Protein AF-A0A7C5P7K7-F1 (afdb_monomer_lite)

Foldseek 3Di:
DLDPVVLVVLLVVCVVPVDPVSLVVNLVSCLVLLVVLCVVVVHDCPVPPLSVVLSVQLSVLLSVLSVPDDCVVVDDSSVSSSVSSVVSSVD

pLDDT: mean 93.34, std 9.82, range [42.75, 98.56]

Radius of gyration: 13.42 Å; chains: 1; bounding box: 34×22×36 Å

Sequence (91 aa):
MVNQSDDLALLQRFLKTRSPQAREDLILRYVPLVYYVLGRMGISREIGEEYSDLVSRGLLGLIDAVDRFDPSFKTKFSTYATLRIRGEILD

Secondary structure (DSSP, 8-state):
---HHHHHHHHHHHHHH--HHHHHHHHHHHHHHHHHHHHHTT--GGGTHHHHHHHHHHHHHHHHHHHH--GGG---HHHHHHHHHHHHHH-

Structure (mmCIF, N/CA/C/O backbone):
data_AF-A0A7C5P7K7-F1
#
_entry.id   AF-A0A7C5P7K7-F1
#
loop_
_atom_site.group_PDB
_atom_site.id
_atom_site.type_symbol
_atom_site.label_atom_id
_atom_site.label_alt_id
_atom_site.label_comp_id
_atom_site.label_asym_id
_atom_site.label_entity_id
_atom_site.label_seq_id
_atom_site.pdbx_PDB_ins_code
_atom_site.Cartn_x
_atom_site.Cartn_y
_atom_site.Cartn_z
_atom_site.occupancy
_atom_site.B_iso_or_equiv
_atom_site.auth_seq_id
_atom_site.auth_comp_id
_atom_site.auth_asym_id
_atom_site.auth_atom_id
_atom_site.pdbx_PDB_model_num
ATOM 1 N N . MET A 1 1 ? -10.962 -12.957 -8.596 1.00 42.75 1 MET A N 1
ATOM 2 C CA . MET A 1 1 ? -11.773 -11.774 -8.230 1.00 42.75 1 MET A CA 1
ATOM 3 C C . MET A 1 1 ? -11.577 -11.520 -6.747 1.00 42.75 1 MET A C 1
ATOM 5 O O . MET A 1 1 ? -11.886 -12.403 -5.961 1.00 42.75 1 MET A O 1
ATOM 9 N N . VAL A 1 2 ? -10.995 -10.381 -6.374 1.00 50.81 2 VAL A N 1
ATOM 10 C CA . VAL A 1 2 ? -10.829 -9.986 -4.967 1.00 50.81 2 VAL A CA 1
ATOM 11 C C . VAL A 1 2 ? -12.199 -9.526 -4.470 1.00 50.81 2 VAL A C 1
ATOM 13 O O . VAL A 1 2 ? -12.784 -8.604 -5.035 1.00 50.81 2 VAL A O 1
ATOM 16 N N . ASN A 1 3 ? -12.769 -10.249 -3.513 1.00 58.94 3 ASN A N 1
ATOM 17 C CA . ASN A 1 3 ? -14.134 -10.028 -3.054 1.00 58.94 3 ASN A CA 1
ATOM 18 C C . ASN A 1 3 ? -14.170 -8.818 -2.106 1.00 58.94 3 ASN A C 1
ATOM 20 O O . ASN A 1 3 ? -13.542 -8.830 -1.049 1.00 58.94 3 ASN A O 1
ATOM 24 N N . GLN A 1 4 ? -14.894 -7.768 -2.497 1.00 61.22 4 GLN A N 1
ATOM 25 C CA . GLN A 1 4 ? -14.891 -6.458 -1.829 1.00 61.22 4 GLN A CA 1
ATOM 26 C C . GLN A 1 4 ? -15.400 -6.523 -0.374 1.00 61.22 4 GLN A C 1
ATOM 28 O O . GLN A 1 4 ? -15.012 -5.707 0.461 1.00 61.22 4 GLN A O 1
ATOM 33 N N . SER A 1 5 ? -16.246 -7.510 -0.068 1.00 66.06 5 SER A N 1
ATOM 34 C CA . SER A 1 5 ? -16.791 -7.751 1.271 1.00 66.06 5 SER A CA 1
ATOM 35 C C . SER A 1 5 ? -15.754 -8.317 2.246 1.00 66.06 5 SER A C 1
ATOM 37 O O . SER A 1 5 ? -15.760 -7.954 3.423 1.00 66.06 5 SER A O 1
ATOM 39 N N . ASP A 1 6 ? -14.830 -9.150 1.760 1.00 76.69 6 ASP A N 1
ATOM 40 C CA . ASP A 1 6 ? -13.819 -9.805 2.600 1.00 76.69 6 ASP A CA 1
ATOM 41 C C . ASP A 1 6 ? -12.746 -8.802 3.047 1.00 76.69 6 ASP A C 1
ATOM 43 O O . ASP A 1 6 ? -12.295 -8.820 4.193 1.00 76.69 6 ASP A O 1
ATOM 47 N N . ASP A 1 7 ? -12.396 -7.863 2.165 1.00 83.69 7 ASP A N 1
ATOM 48 C CA . ASP A 1 7 ? -11.398 -6.827 2.436 1.00 83.69 7 ASP A CA 1
ATOM 49 C C . ASP A 1 7 ? -11.870 -5.864 3.534 1.00 83.69 7 ASP A C 1
ATOM 51 O O . ASP A 1 7 ? -11.089 -5.462 4.397 1.00 83.69 7 ASP A O 1
ATOM 55 N N . LEU A 1 8 ? -13.161 -5.514 3.531 1.00 86.31 8 LEU A N 1
ATOM 56 C CA . LEU A 1 8 ? -13.759 -4.672 4.567 1.00 86.31 8 LEU A CA 1
ATOM 57 C C . LEU A 1 8 ? -13.780 -5.380 5.921 1.00 86.31 8 LEU A C 1
ATOM 59 O O . LEU A 1 8 ? -13.445 -4.763 6.931 1.00 86.31 8 LEU A O 1
ATOM 63 N N . ALA A 1 9 ? -14.145 -6.663 5.955 1.00 91.06 9 ALA A N 1
ATOM 64 C CA . ALA A 1 9 ? -14.159 -7.441 7.190 1.00 91.06 9 ALA A CA 1
ATOM 65 C C . ALA A 1 9 ? -12.751 -7.559 7.795 1.00 91.06 9 ALA A C 1
ATOM 67 O O . ALA A 1 9 ? -12.569 -7.348 8.999 1.00 91.06 9 ALA A O 1
ATOM 68 N N . LEU A 1 10 ? -11.748 -7.827 6.956 1.00 91.31 10 LEU A N 1
ATOM 69 C CA . LEU A 1 10 ? -10.357 -7.917 7.380 1.00 91.31 10 LEU A CA 1
ATOM 70 C C . LEU A 1 10 ? -9.823 -6.568 7.885 1.00 91.31 10 LEU A C 1
ATOM 72 O O . LEU A 1 10 ? -9.216 -6.505 8.955 1.00 91.31 10 LEU A O 1
ATOM 76 N N . LEU A 1 11 ? -10.124 -5.480 7.173 1.00 92.75 11 LEU A N 1
ATOM 77 C CA . LEU A 1 11 ? -9.761 -4.126 7.586 1.00 92.75 11 LEU A CA 1
ATOM 78 C C . LEU A 1 11 ? -10.401 -3.752 8.928 1.00 92.75 11 LEU A C 1
ATOM 80 O O . LEU A 1 11 ? -9.725 -3.239 9.815 1.00 92.75 11 LEU A O 1
ATOM 84 N N . GLN A 1 12 ? -11.682 -4.068 9.124 1.00 92.69 12 GLN A N 1
ATOM 85 C CA . GLN A 1 12 ? -12.375 -3.850 10.396 1.00 92.69 12 GLN A CA 1
ATOM 86 C C . GLN A 1 12 ? -11.755 -4.664 11.536 1.00 92.69 12 GLN A C 1
ATOM 88 O O . GLN A 1 12 ? -11.570 -4.144 12.638 1.00 92.69 12 GLN A O 1
ATOM 93 N N . ARG A 1 13 ? -11.393 -5.928 11.285 1.00 93.88 13 ARG A N 1
ATOM 94 C CA . ARG A 1 13 ? -10.684 -6.768 12.262 1.00 93.88 13 ARG A CA 1
ATOM 95 C C . ARG A 1 13 ? -9.344 -6.146 12.648 1.00 93.88 13 ARG A C 1
ATOM 97 O O . ARG A 1 13 ? -9.046 -6.062 13.841 1.00 93.88 13 ARG A O 1
ATOM 104 N N . PHE A 1 14 ? -8.556 -5.688 11.678 1.00 95.50 14 PHE A N 1
ATOM 105 C CA . PHE A 1 14 ? -7.286 -5.021 11.954 1.00 95.50 14 PHE A CA 1
ATOM 106 C C . PHE A 1 14 ? -7.483 -3.726 12.745 1.00 95.50 14 PHE A C 1
ATOM 108 O O . PHE A 1 14 ? -6.839 -3.544 13.771 1.00 95.50 14 PHE A O 1
ATOM 115 N N . LEU A 1 15 ? -8.416 -2.861 12.348 1.00 92.81 15 LEU A N 1
ATOM 116 C CA . LEU A 1 15 ? -8.650 -1.587 13.032 1.00 92.81 15 LEU A CA 1
ATOM 117 C C . LEU A 1 15 ? -9.122 -1.766 14.483 1.00 92.81 15 LEU A C 1
ATOM 119 O O . LEU A 1 15 ? -8.751 -0.966 15.339 1.00 92.81 15 LEU A O 1
ATOM 123 N N . LYS A 1 16 ? -9.891 -2.824 14.773 1.00 94.50 16 LYS A N 1
ATOM 124 C CA . LYS A 1 16 ? -10.352 -3.152 16.133 1.00 94.50 16 LYS A CA 1
ATOM 125 C C . LYS A 1 16 ? -9.278 -3.793 17.007 1.00 94.50 16 LYS A C 1
ATOM 127 O O . LYS A 1 16 ? -9.236 -3.528 18.200 1.00 94.50 16 LYS A O 1
ATOM 132 N N . THR A 1 17 ? -8.465 -4.685 16.439 1.00 94.62 17 THR A N 1
ATOM 133 C CA . THR A 1 17 ? -7.533 -5.520 17.222 1.00 94.62 17 THR A CA 1
ATOM 134 C C . THR A 1 17 ? -6.101 -5.013 17.205 1.00 94.62 17 THR A C 1
ATOM 136 O O . THR A 1 17 ? -5.334 -5.348 18.101 1.00 94.62 17 THR A O 1
ATOM 139 N N . ARG A 1 18 ? -5.720 -4.280 16.152 1.00 92.81 18 ARG A N 1
ATOM 140 C CA . ARG A 1 18 ? -4.334 -3.963 15.780 1.00 92.81 18 ARG A CA 1
ATOM 141 C C . ARG A 1 18 ? -3.406 -5.186 15.859 1.00 92.81 18 ARG A C 1
ATOM 143 O O . ARG A 1 18 ? -2.221 -5.055 16.144 1.00 92.81 18 ARG A O 1
ATOM 150 N N . SER A 1 19 ? -3.949 -6.384 15.612 1.00 96.06 19 SER A N 1
ATOM 151 C CA . SER A 1 19 ? -3.194 -7.631 15.746 1.00 96.06 19 SER A CA 1
ATOM 152 C C . SER A 1 19 ? 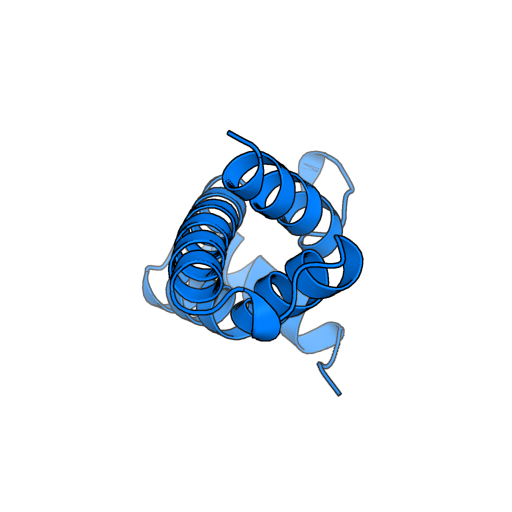-2.141 -7.768 14.639 1.00 96.06 19 SER A C 1
ATOM 154 O O . SER A 1 19 ? -2.441 -7.455 13.480 1.00 96.06 19 SER A O 1
ATOM 156 N N . PRO A 1 20 ? -0.937 -8.283 14.956 1.00 96.12 20 PRO A N 1
ATOM 157 C CA . PRO A 1 20 ? 0.102 -8.538 13.960 1.00 96.12 20 PRO A CA 1
ATOM 158 C C . PRO A 1 20 ? -0.370 -9.446 12.820 1.00 96.12 20 PRO A C 1
ATOM 160 O O . PRO A 1 20 ? -0.056 -9.190 11.665 1.00 96.12 20 PRO A O 1
ATOM 163 N N . GLN A 1 21 ? -1.193 -10.451 13.126 1.00 96.31 21 GLN A N 1
ATOM 164 C CA . GLN A 1 21 ? -1.723 -11.378 12.126 1.00 96.31 21 GLN A CA 1
ATOM 165 C C . GLN A 1 21 ? -2.692 -10.678 11.167 1.00 96.31 21 GLN A C 1
ATOM 167 O O . GLN A 1 21 ? -2.559 -10.814 9.960 1.00 96.31 21 GLN A O 1
ATOM 172 N N . ALA A 1 22 ? -3.634 -9.866 11.670 1.00 95.06 22 ALA A N 1
ATOM 173 C CA . ALA A 1 22 ? -4.548 -9.131 10.789 1.00 95.06 22 ALA A CA 1
ATOM 174 C C . ALA A 1 22 ? -3.817 -8.072 9.945 1.00 95.06 22 ALA A C 1
ATOM 176 O O . ALA A 1 22 ? -4.246 -7.768 8.832 1.00 95.06 22 ALA A O 1
ATOM 177 N N . ARG A 1 23 ? -2.717 -7.515 10.468 1.00 96.62 23 ARG A N 1
ATOM 178 C CA . ARG A 1 23 ? -1.823 -6.624 9.723 1.00 96.62 23 ARG A CA 1
ATOM 179 C C . ARG A 1 23 ? -1.150 -7.360 8.566 1.00 96.62 23 ARG A C 1
ATOM 181 O O . ARG A 1 23 ? -1.184 -6.877 7.440 1.00 96.62 23 ARG A O 1
ATOM 188 N N . GLU A 1 24 ? -0.554 -8.515 8.842 1.00 97.31 24 GLU A N 1
ATOM 189 C CA . GLU A 1 24 ? 0.096 -9.360 7.838 1.00 97.31 24 GLU 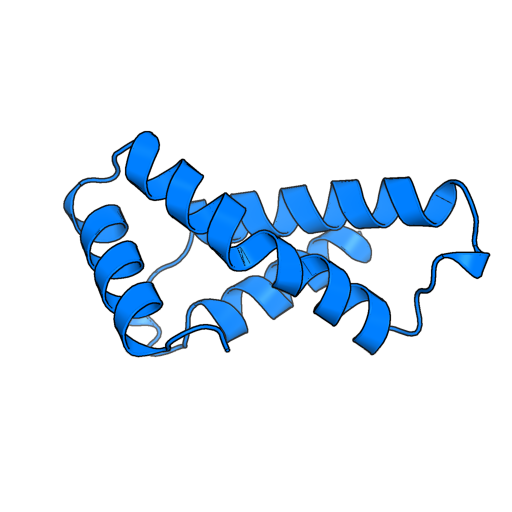A CA 1
ATOM 190 C C . GLU A 1 24 ? -0.899 -9.825 6.766 1.00 97.31 24 GLU A C 1
ATOM 192 O O . GLU A 1 24 ? -0.642 -9.640 5.576 1.00 97.31 24 GLU A O 1
ATOM 197 N N . ASP A 1 25 ? -2.076 -10.303 7.183 1.00 95.81 25 ASP A N 1
ATOM 198 C CA . ASP A 1 25 ? -3.174 -10.689 6.293 1.00 95.81 25 ASP A CA 1
ATOM 199 C C . ASP A 1 25 ? -3.541 -9.540 5.331 1.00 95.81 25 ASP A C 1
ATOM 201 O O . ASP A 1 25 ? -3.713 -9.758 4.128 1.00 95.81 25 ASP A O 1
ATOM 205 N N . LEU A 1 26 ? -3.645 -8.300 5.837 1.00 95.62 26 LEU A N 1
ATOM 206 C CA . LEU A 1 26 ? -3.930 -7.118 5.014 1.00 95.62 26 LEU A CA 1
ATOM 207 C C . LEU A 1 26 ? -2.808 -6.825 4.024 1.00 95.62 26 LEU A C 1
ATOM 209 O O . LEU A 1 26 ? -3.087 -6.588 2.850 1.00 95.62 26 LEU A O 1
ATOM 213 N N . ILE A 1 27 ? -1.554 -6.835 4.477 1.00 97.00 27 ILE A N 1
ATOM 214 C CA . ILE A 1 27 ? -0.407 -6.571 3.605 1.00 97.00 27 ILE A CA 1
ATOM 215 C C . ILE A 1 27 ? -0.415 -7.576 2.451 1.00 97.00 27 ILE A C 1
ATOM 217 O O . ILE A 1 27 ? -0.468 -7.166 1.292 1.00 97.00 27 ILE A O 1
ATOM 221 N N . LEU A 1 28 ? -0.468 -8.877 2.754 1.00 96.56 28 LEU A N 1
ATOM 222 C CA . LEU A 1 28 ? -0.467 -9.947 1.753 1.00 96.56 28 LEU A CA 1
ATOM 223 C C . LEU A 1 28 ? -1.646 -9.834 0.782 1.00 96.56 28 LEU A C 1
ATOM 225 O O . LEU A 1 28 ? -1.470 -9.985 -0.429 1.00 96.56 28 LEU A O 1
ATOM 229 N N . ARG A 1 29 ? -2.840 -9.507 1.289 1.00 95.25 29 ARG A N 1
ATOM 230 C CA . ARG A 1 29 ? -4.041 -9.308 0.468 1.00 95.25 29 ARG A CA 1
ATOM 231 C C . ARG A 1 29 ? -3.873 -8.188 -0.559 1.00 95.25 29 ARG A C 1
ATOM 233 O O . ARG A 1 29 ? -4.400 -8.305 -1.666 1.00 95.25 29 ARG A O 1
ATOM 240 N N . TYR A 1 30 ? -3.151 -7.126 -0.206 1.00 96.81 30 TYR A N 1
ATOM 241 C CA . TYR A 1 30 ? -2.982 -5.938 -1.040 1.00 96.81 30 TYR A CA 1
ATOM 242 C C . TYR A 1 30 ? -1.657 -5.882 -1.813 1.00 96.81 30 TYR A C 1
ATOM 244 O O . TYR A 1 30 ? -1.493 -4.973 -2.622 1.00 96.81 30 TYR A O 1
ATOM 252 N N . VAL A 1 31 ? -0.759 -6.868 -1.685 1.00 97.75 31 VAL A N 1
ATOM 253 C CA . VAL A 1 31 ? 0.452 -6.987 -2.529 1.00 97.75 31 VAL A CA 1
ATOM 254 C C . VAL A 1 31 ? 0.161 -6.815 -4.036 1.00 97.75 31 VAL A C 1
ATOM 256 O O . VAL A 1 31 ? 0.890 -6.065 -4.688 1.00 97.75 31 VAL A O 1
ATOM 259 N N . PRO A 1 32 ? -0.910 -7.400 -4.624 1.00 97.62 32 PRO A N 1
ATOM 260 C CA . PRO A 1 32 ? -1.247 -7.181 -6.035 1.00 97.62 32 PRO A CA 1
ATOM 261 C C . PRO A 1 32 ? -1.441 -5.707 -6.428 1.00 97.62 32 PRO A C 1
ATOM 263 O O . PRO A 1 32 ? -1.232 -5.350 -7.589 1.00 97.62 32 PRO A O 1
ATOM 266 N N . LEU A 1 33 ? -1.812 -4.842 -5.477 1.00 97.62 33 LEU A N 1
ATOM 267 C CA . LEU A 1 33 ? -1.976 -3.409 -5.714 1.00 97.62 33 LEU A CA 1
ATOM 268 C C . LEU A 1 33 ? -0.646 -2.736 -6.067 1.00 97.62 33 LEU A C 1
ATOM 270 O O . LEU A 1 33 ? -0.645 -1.840 -6.903 1.00 97.62 33 LEU A O 1
ATOM 274 N N . VAL A 1 34 ? 0.479 -3.183 -5.500 1.00 98.50 34 VAL A N 1
ATOM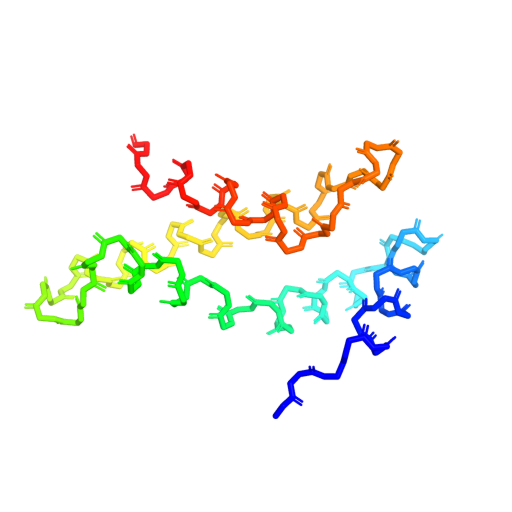 275 C CA . VAL A 1 34 ? 1.810 -2.631 -5.815 1.00 98.50 34 VAL A CA 1
ATOM 276 C C . VAL A 1 34 ? 2.134 -2.832 -7.293 1.00 98.50 34 VAL A C 1
ATOM 278 O O . VAL A 1 34 ? 2.456 -1.878 -8.000 1.00 98.50 34 VAL A O 1
ATOM 281 N N . TYR A 1 35 ? 1.948 -4.054 -7.793 1.00 98.06 35 TYR A N 1
ATOM 282 C CA . TYR A 1 35 ? 2.159 -4.376 -9.205 1.00 98.06 35 TYR A CA 1
ATOM 283 C C . TYR A 1 35 ? 1.191 -3.628 -10.124 1.00 98.06 35 TYR A C 1
ATOM 285 O O . TYR A 1 35 ? 1.582 -3.170 -11.197 1.00 98.06 35 TYR A O 1
ATOM 293 N N . TYR A 1 36 ? -0.063 -3.463 -9.694 1.00 97.81 36 TYR A N 1
ATOM 294 C CA . TYR A 1 36 ? -1.027 -2.639 -10.416 1.00 97.81 36 TYR A CA 1
ATOM 295 C C . TYR A 1 36 ? -0.557 -1.181 -10.520 1.00 97.81 36 TYR A C 1
ATOM 297 O O . TYR A 1 36 ? -0.615 -0.605 -11.603 1.00 97.81 36 TYR A O 1
ATOM 305 N N . VAL A 1 37 ? -0.064 -0.585 -9.429 1.00 98.25 37 VAL A N 1
ATOM 306 C CA . VAL A 1 37 ? 0.429 0.801 -9.423 1.00 98.25 37 VAL A CA 1
ATOM 307 C C . VAL A 1 37 ? 1.637 0.968 -10.345 1.00 98.25 37 VAL A C 1
ATOM 309 O O . VAL A 1 37 ? 1.615 1.875 -11.173 1.00 98.25 37 VAL A O 1
ATOM 312 N N . LEU A 1 38 ? 2.624 0.069 -10.285 1.00 98.12 38 LEU A N 1
ATOM 313 C CA . LEU A 1 38 ? 3.779 0.081 -11.195 1.00 98.12 38 LEU A CA 1
ATOM 314 C C . LEU A 1 38 ? 3.343 0.024 -12.665 1.00 98.12 38 LEU A C 1
ATOM 316 O O . LEU A 1 38 ? 3.730 0.878 -13.462 1.00 98.12 38 LEU A O 1
ATOM 320 N N . GLY A 1 39 ? 2.444 -0.904 -13.010 1.00 97.81 39 GLY A N 1
ATOM 321 C CA . GLY A 1 39 ? 1.909 -1.004 -14.369 1.00 97.81 39 GLY A CA 1
ATOM 322 C C . GLY A 1 39 ? 1.164 0.262 -14.810 1.00 97.81 39 GLY A C 1
ATOM 323 O O . GLY A 1 39 ? 1.294 0.699 -15.951 1.00 97.81 39 GLY A O 1
ATOM 324 N N . ARG A 1 40 ? 0.431 0.918 -13.899 1.00 97.62 40 ARG A N 1
ATOM 325 C CA . ARG A 1 40 ? -0.231 2.210 -14.166 1.00 97.62 40 ARG A CA 1
ATOM 326 C C . ARG A 1 40 ? 0.744 3.372 -14.343 1.00 97.62 40 ARG A C 1
ATOM 328 O O . ARG A 1 40 ? 0.352 4.371 -14.942 1.00 97.62 40 ARG A O 1
ATOM 335 N N . MET A 1 41 ? 1.965 3.248 -13.835 1.00 96.88 41 MET A N 1
ATOM 336 C CA . MET A 1 41 ? 3.059 4.202 -14.027 1.00 96.88 41 MET A CA 1
ATOM 337 C C . MET A 1 41 ? 3.878 3.912 -15.294 1.00 96.88 41 MET A C 1
ATOM 339 O O . MET A 1 41 ? 4.811 4.650 -15.584 1.00 96.88 41 MET A O 1
ATOM 343 N N . GLY A 1 42 ? 3.537 2.866 -16.057 1.00 97.19 42 GLY A N 1
ATOM 344 C CA . GLY A 1 42 ? 4.307 2.444 -17.231 1.00 97.19 42 GLY A CA 1
ATOM 345 C C . GLY A 1 42 ? 5.587 1.681 -16.885 1.00 97.19 42 GLY A C 1
ATOM 346 O O . GLY A 1 42 ? 6.411 1.451 -17.763 1.00 97.19 42 GLY A O 1
ATOM 347 N N . ILE A 1 43 ? 5.755 1.272 -15.624 1.00 96.88 43 ILE A N 1
ATOM 348 C CA . ILE A 1 43 ? 6.907 0.501 -15.163 1.00 96.88 43 ILE A CA 1
ATOM 349 C C . ILE A 1 43 ? 6.620 -0.983 -15.391 1.00 96.88 43 ILE A C 1
ATOM 351 O O . ILE A 1 43 ? 5.641 -1.534 -14.879 1.00 96.88 43 ILE A O 1
ATOM 355 N N . SER A 1 44 ? 7.481 -1.634 -16.166 1.00 95.00 44 SER A N 1
ATOM 356 C CA . SER A 1 44 ? 7.378 -3.050 -16.517 1.00 95.00 44 SER A CA 1
ATOM 357 C C . SER A 1 44 ? 8.654 -3.794 -16.123 1.00 95.00 44 SER A C 1
ATOM 359 O O . SER A 1 44 ? 9.654 -3.190 -15.751 1.00 95.00 44 SER A O 1
ATOM 361 N N . ARG A 1 45 ? 8.646 -5.125 -16.237 1.00 95.00 45 A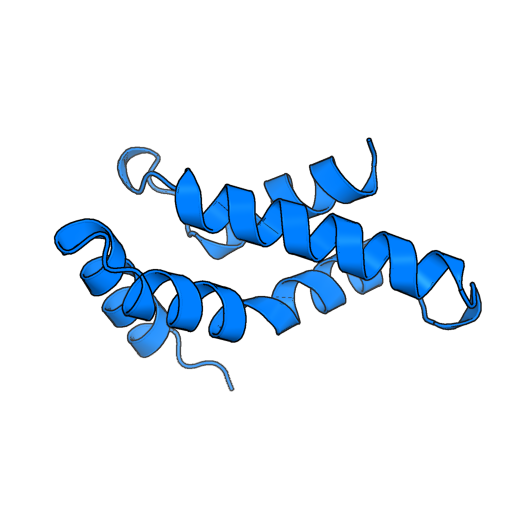RG A N 1
ATOM 362 C CA . ARG A 1 45 ? 9.829 -5.958 -15.955 1.00 95.00 45 ARG A CA 1
ATOM 363 C C . ARG A 1 45 ? 10.985 -5.747 -16.943 1.00 95.00 45 ARG A C 1
ATOM 365 O O . ARG A 1 45 ? 12.061 -6.291 -16.726 1.00 95.00 45 ARG A O 1
ATOM 372 N N . GLU A 1 46 ? 10.772 -4.989 -18.017 1.00 96.06 46 GLU A N 1
ATOM 373 C CA . GLU A 1 46 ? 11.770 -4.736 -19.064 1.00 96.06 46 GLU A CA 1
ATOM 374 C C . GLU A 1 46 ? 12.956 -3.901 -18.560 1.00 96.06 46 GLU A C 1
ATOM 376 O O . GLU A 1 46 ? 14.041 -4.000 -19.124 1.00 96.06 46 GLU A O 1
ATOM 381 N N . ILE A 1 47 ? 12.786 -3.152 -17.462 1.00 94.88 47 ILE A N 1
ATOM 382 C CA . ILE A 1 47 ? 13.864 -2.372 -16.827 1.00 94.88 47 ILE A CA 1
ATOM 383 C C . ILE A 1 47 ? 14.787 -3.223 -15.926 1.00 94.88 47 ILE A C 1
ATOM 385 O O . ILE A 1 47 ? 15.678 -2.697 -15.266 1.00 94.88 47 ILE A O 1
ATOM 389 N N . GLY A 1 48 ? 14.593 -4.546 -15.880 1.00 95.94 48 GLY A N 1
ATOM 390 C CA . GLY A 1 48 ? 15.516 -5.471 -15.217 1.00 95.94 48 GLY A CA 1
ATOM 391 C C . GLY A 1 48 ? 15.547 -5.333 -13.691 1.00 95.94 48 GLY A C 1
ATOM 392 O O . GLY A 1 48 ? 14.502 -5.360 -13.043 1.00 95.94 48 GLY A O 1
ATOM 393 N N . GLU A 1 49 ? 16.744 -5.235 -13.104 1.00 95.50 49 GLU A N 1
ATOM 394 C CA . GLU A 1 49 ? 16.941 -5.194 -11.643 1.00 95.50 49 GLU A CA 1
ATOM 395 C C . GLU A 1 49 ? 16.243 -3.999 -10.982 1.00 95.50 49 GLU A C 1
ATOM 397 O O . GLU A 1 49 ? 15.682 -4.143 -9.894 1.00 95.50 49 GLU A O 1
ATOM 402 N N . GLU A 1 50 ? 16.169 -2.860 -11.673 1.00 95.88 50 GLU A N 1
ATOM 403 C CA . GLU A 1 50 ? 15.476 -1.660 -11.195 1.00 95.88 50 GLU A CA 1
ATOM 404 C C . GLU A 1 50 ? 13.993 -1.937 -10.902 1.00 95.88 50 GLU A C 1
ATOM 406 O O . GLU A 1 50 ? 13.438 -1.441 -9.926 1.00 95.88 50 GLU A O 1
ATOM 411 N N . TYR A 1 51 ? 13.353 -2.832 -11.663 1.00 97.81 51 TYR A N 1
ATOM 412 C CA . TYR A 1 51 ? 11.971 -3.230 -11.397 1.00 97.81 51 TYR A CA 1
ATOM 413 C C . TYR A 1 51 ? 11.821 -3.855 -10.005 1.00 97.81 51 TYR A C 1
ATOM 415 O O . TYR A 1 51 ? 10.838 -3.601 -9.310 1.00 97.81 51 TYR A O 1
ATOM 423 N N . SER A 1 52 ? 12.781 -4.685 -9.593 1.00 97.38 52 SER A N 1
ATOM 424 C CA . SER A 1 52 ? 12.734 -5.365 -8.296 1.00 97.38 52 SER A CA 1
ATOM 425 C C . SER A 1 52 ? 12.931 -4.401 -7.122 1.00 97.38 52 SER A C 1
ATOM 427 O O . SER A 1 52 ? 12.285 -4.564 -6.081 1.00 97.38 52 SER A O 1
ATOM 429 N N . ASP A 1 53 ? 13.736 -3.356 -7.318 1.00 97.56 53 ASP A N 1
ATOM 430 C CA . ASP A 1 53 ? 13.905 -2.280 -6.344 1.00 97.56 53 ASP A CA 1
ATOM 431 C C . ASP A 1 53 ? 12.611 -1.467 -6.200 1.00 97.56 53 ASP A C 1
ATOM 433 O O . ASP A 1 53 ? 12.068 -1.342 -5.102 1.00 97.56 53 ASP A O 1
ATOM 437 N N . LEU A 1 54 ? 12.011 -1.042 -7.317 1.00 98.12 54 LEU A N 1
ATOM 438 C CA . LEU A 1 54 ? 10.751 -0.289 -7.308 1.00 98.12 54 LEU A CA 1
ATOM 439 C C . LEU A 1 54 ? 9.583 -1.099 -6.721 1.00 98.12 54 LEU A C 1
ATOM 441 O O . LEU A 1 54 ? 8.730 -0.542 -6.026 1.00 98.12 54 LEU A O 1
ATOM 445 N N . VAL A 1 55 ? 9.544 -2.419 -6.938 1.00 98.19 55 VAL A N 1
ATOM 446 C CA . VAL A 1 55 ? 8.598 -3.312 -6.244 1.00 98.19 55 VAL A CA 1
ATOM 447 C C . VAL A 1 55 ? 8.835 -3.287 -4.736 1.00 98.19 55 VAL A C 1
ATOM 449 O O . VAL A 1 55 ? 7.872 -3.144 -3.983 1.00 98.19 55 VAL A O 1
ATOM 452 N N . SER A 1 56 ? 10.086 -3.402 -4.289 1.00 98.06 56 SER A N 1
ATOM 453 C CA . SER A 1 56 ? 10.437 -3.395 -2.863 1.00 98.06 56 SER A CA 1
ATOM 454 C C . SER A 1 56 ? 10.042 -2.076 -2.198 1.00 98.06 56 SER A C 1
ATOM 456 O O . SER A 1 56 ? 9.383 -2.080 -1.158 1.00 98.06 56 SER A O 1
ATOM 458 N N . ARG A 1 57 ? 10.326 -0.947 -2.852 1.00 98.19 57 ARG A N 1
ATOM 459 C CA . ARG A 1 57 ? 9.887 0.387 -2.425 1.00 98.19 57 ARG A CA 1
ATOM 460 C C . ARG A 1 57 ? 8.363 0.498 -2.369 1.00 98.19 57 ARG A C 1
ATOM 462 O O . ARG A 1 57 ? 7.796 0.913 -1.362 1.00 98.19 57 ARG A O 1
ATOM 469 N N . GLY A 1 58 ? 7.667 0.032 -3.403 1.00 98.44 58 GLY A N 1
ATOM 470 C CA . GLY A 1 58 ? 6.206 0.002 -3.413 1.00 98.44 58 GLY A CA 1
ATOM 471 C C . GLY A 1 58 ? 5.607 -0.849 -2.283 1.00 98.44 58 GLY A C 1
ATOM 472 O O . GLY A 1 58 ? 4.582 -0.474 -1.709 1.00 98.44 58 GLY A O 1
ATOM 473 N N . LEU A 1 59 ? 6.249 -1.962 -1.913 1.00 98.50 59 LEU A N 1
ATOM 474 C CA . LEU A 1 59 ? 5.852 -2.783 -0.765 1.00 98.50 59 LEU A CA 1
ATOM 475 C C . LEU A 1 59 ? 6.035 -2.041 0.565 1.00 98.50 59 LEU A C 1
ATOM 477 O O . LEU A 1 59 ? 5.151 -2.135 1.418 1.00 98.50 59 LEU A O 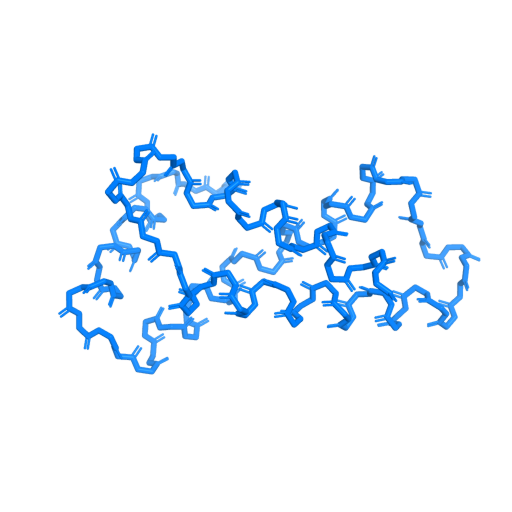1
ATOM 481 N N . LEU A 1 60 ? 7.110 -1.265 0.735 1.00 98.44 60 LEU A N 1
ATOM 482 C CA . LEU A 1 60 ? 7.287 -0.397 1.907 1.00 98.44 60 LEU A CA 1
ATOM 483 C C . LEU A 1 60 ? 6.162 0.644 2.002 1.00 98.44 60 LEU A C 1
ATOM 485 O O . LEU A 1 60 ? 5.560 0.806 3.064 1.00 98.44 60 LEU A O 1
ATOM 489 N N . GLY A 1 61 ? 5.789 1.261 0.878 1.00 98.31 61 GLY A N 1
ATOM 490 C CA . GLY A 1 61 ? 4.670 2.205 0.822 1.00 98.31 61 GLY A CA 1
ATOM 491 C C . GLY A 1 61 ? 3.318 1.560 1.154 1.00 98.31 61 GLY A C 1
ATOM 492 O O . GLY A 1 61 ? 2.471 2.181 1.798 1.00 98.31 61 GLY A O 1
ATOM 493 N N . LEU A 1 62 ? 3.106 0.298 0.762 1.00 98.56 62 LEU A N 1
ATOM 494 C CA . LEU A 1 62 ? 1.923 -0.473 1.155 1.00 98.56 62 LEU A CA 1
ATOM 495 C C . LEU A 1 62 ? 1.916 -0.773 2.659 1.00 98.56 62 LEU A C 1
ATOM 497 O O . LEU A 1 62 ? 0.874 -0.640 3.300 1.00 98.56 62 LEU A O 1
ATOM 501 N N . ILE A 1 63 ? 3.057 -1.177 3.216 1.00 98.31 63 ILE A N 1
ATOM 502 C CA . ILE A 1 63 ? 3.205 -1.447 4.649 1.00 98.31 63 ILE A CA 1
ATOM 503 C C . ILE A 1 63 ? 2.857 -0.194 5.458 1.00 98.31 63 ILE A C 1
ATOM 505 O O . ILE A 1 63 ? 2.004 -0.254 6.345 1.00 98.31 63 ILE A O 1
ATOM 509 N N . ASP A 1 64 ? 3.438 0.951 5.095 1.00 97.94 64 ASP A N 1
ATOM 510 C CA . ASP A 1 64 ? 3.147 2.229 5.745 1.00 97.94 64 ASP A CA 1
ATOM 511 C C . ASP A 1 64 ? 1.668 2.617 5.597 1.00 97.94 64 ASP A C 1
ATOM 513 O O . ASP A 1 64 ? 1.038 3.092 6.545 1.00 97.94 64 ASP A O 1
ATOM 517 N N . ALA A 1 65 ? 1.069 2.342 4.433 1.00 97.75 65 ALA A N 1
ATOM 518 C CA . ALA A 1 65 ? -0.353 2.573 4.223 1.00 97.75 65 ALA A CA 1
ATOM 519 C C . ALA A 1 65 ? -1.230 1.740 5.168 1.00 97.75 65 ALA A C 1
ATOM 521 O O . ALA A 1 65 ? -2.194 2.273 5.715 1.00 97.75 65 ALA A O 1
ATOM 522 N N . VAL A 1 66 ? -0.922 0.454 5.373 1.00 97.31 66 VAL A N 1
ATOM 523 C CA . VAL A 1 66 ? -1.657 -0.403 6.321 1.00 97.31 66 VAL A CA 1
ATOM 524 C C . VAL A 1 66 ? -1.548 0.156 7.737 1.00 97.31 66 VAL A C 1
ATOM 526 O O . VAL A 1 66 ? -2.560 0.272 8.428 1.00 97.31 66 VAL A O 1
ATOM 529 N N . ASP A 1 67 ? -0.349 0.556 8.152 1.00 95.94 67 ASP A N 1
ATOM 530 C CA . ASP A 1 67 ? -0.098 1.021 9.516 1.00 95.94 67 ASP A CA 1
ATOM 531 C C . ASP A 1 67 ? -0.807 2.340 9.835 1.00 95.94 67 ASP A C 1
ATOM 533 O O . ASP A 1 67 ? -1.356 2.511 10.932 1.00 95.94 67 ASP A O 1
ATOM 537 N N . ARG A 1 68 ? -0.845 3.254 8.860 1.00 96.12 68 ARG A N 1
ATOM 538 C CA . ARG A 1 68 ? -1.326 4.630 9.040 1.00 96.12 68 ARG A CA 1
ATOM 539 C C . ARG A 1 68 ? -2.740 4.888 8.537 1.00 96.12 68 ARG A C 1
ATOM 541 O O . ARG A 1 68 ? -3.224 6.010 8.676 1.00 96.12 68 ARG A O 1
ATOM 548 N N . PHE A 1 69 ? -3.410 3.898 7.951 1.00 96.50 69 PHE A N 1
ATOM 549 C CA . PHE A 1 69 ? -4.755 4.108 7.429 1.00 96.50 69 PHE A CA 1
ATOM 550 C C . PHE A 1 69 ? -5.742 4.518 8.527 1.00 96.50 69 PHE A C 1
ATOM 552 O O . PHE A 1 69 ? -5.875 3.850 9.557 1.00 96.50 69 PHE A O 1
ATOM 559 N N . ASP A 1 70 ? -6.493 5.582 8.246 1.00 93.12 70 ASP A N 1
ATOM 560 C CA . ASP A 1 70 ? -7.587 6.057 9.080 1.00 93.12 70 ASP A CA 1
ATOM 561 C C . ASP A 1 70 ? -8.893 6.126 8.256 1.00 93.12 70 ASP A C 1
ATOM 563 O O . ASP A 1 70 ? -8.996 6.920 7.311 1.00 93.12 70 ASP A O 1
ATOM 567 N N . PRO A 1 71 ? -9.915 5.313 8.593 1.00 90.94 71 PRO A N 1
ATOM 568 C CA . PRO A 1 71 ? -11.206 5.339 7.908 1.00 90.94 71 PRO A CA 1
ATOM 569 C C . PRO A 1 71 ? -12.011 6.630 8.148 1.00 90.94 71 PRO A C 1
ATOM 571 O O . PRO A 1 71 ? -12.981 6.867 7.422 1.00 90.94 71 PRO A O 1
ATOM 574 N N . SER A 1 72 ? -11.644 7.470 9.126 1.00 92.62 72 SER A N 1
ATOM 575 C CA . SER A 1 72 ? -12.338 8.731 9.435 1.00 92.62 72 SER A CA 1
ATOM 576 C C . SER A 1 72 ? -12.349 9.705 8.248 1.00 92.62 72 SER A C 1
ATOM 578 O O . SER A 1 72 ? -13.313 10.450 8.061 1.00 92.62 72 SER A O 1
ATOM 580 N N . PHE A 1 73 ? -11.349 9.608 7.365 1.00 90.44 73 PHE A N 1
ATOM 581 C CA . PHE A 1 73 ? -11.238 10.389 6.131 1.00 90.44 73 PHE A CA 1
ATOM 582 C C . PHE A 1 73 ? -12.208 9.958 5.016 1.00 90.44 73 PHE A C 1
ATOM 584 O O . PHE A 1 73 ? -12.156 10.507 3.917 1.00 90.44 73 PHE A O 1
ATOM 591 N N . LYS A 1 74 ? -13.097 8.981 5.262 1.00 90.69 74 LYS A N 1
ATOM 592 C CA . LYS A 1 74 ? -14.129 8.500 4.316 1.00 90.69 74 LYS A CA 1
ATOM 593 C C . LYS A 1 74 ? -13.577 8.084 2.944 1.00 90.69 74 LYS A C 1
ATOM 595 O O . LYS A 1 74 ? -14.278 8.150 1.935 1.00 90.69 74 LYS A O 1
ATOM 600 N N . THR A 1 75 ? -12.329 7.625 2.908 1.00 92.31 75 THR A N 1
ATOM 601 C CA . THR A 1 75 ? -11.677 7.108 1.703 1.00 92.31 75 THR A CA 1
ATOM 602 C C . THR A 1 75 ? -11.535 5.594 1.776 1.00 92.31 75 THR A C 1
ATOM 604 O O . THR A 1 75 ? -11.403 5.015 2.857 1.00 92.31 75 THR A O 1
ATOM 607 N N . LYS A 1 76 ? -11.566 4.925 0.621 1.00 92.44 76 LYS A N 1
ATOM 608 C CA . LYS A 1 76 ? -11.286 3.487 0.560 1.00 92.44 76 LYS A CA 1
ATOM 609 C C . LYS A 1 76 ? -9.805 3.259 0.861 1.00 92.44 76 LYS A C 1
ATOM 611 O O . LYS A 1 76 ? -8.956 4.005 0.374 1.00 92.44 76 LYS A O 1
ATOM 616 N N . PHE A 1 77 ? -9.492 2.183 1.582 1.00 94.88 77 PHE A N 1
ATOM 617 C CA . PHE A 1 77 ? -8.103 1.806 1.860 1.00 94.88 77 PHE A CA 1
ATOM 618 C C . PHE A 1 77 ? -7.267 1.700 0.579 1.00 94.88 77 PHE A C 1
ATOM 620 O O . PHE A 1 77 ? -6.195 2.286 0.503 1.00 94.88 77 PHE A O 1
ATOM 627 N N . SER A 1 78 ? -7.787 1.047 -0.465 1.00 94.69 78 SER A N 1
ATOM 628 C CA . SER A 1 78 ? -7.091 0.916 -1.752 1.00 94.69 78 SER A CA 1
ATOM 629 C C . SER A 1 78 ? -6.742 2.261 -2.396 1.00 94.69 78 SER A C 1
ATOM 631 O O . SER A 1 78 ? -5.668 2.401 -2.979 1.00 94.69 78 SER A O 1
ATOM 633 N N . THR A 1 79 ? -7.610 3.269 -2.265 1.00 95.31 79 THR A N 1
ATOM 634 C CA . THR A 1 79 ? -7.350 4.632 -2.749 1.00 95.31 79 THR A CA 1
ATOM 635 C C . THR A 1 79 ? -6.204 5.276 -1.976 1.00 95.31 79 THR A C 1
ATOM 637 O O . THR A 1 79 ? -5.290 5.821 -2.588 1.00 95.31 79 THR A O 1
ATOM 640 N N . TYR A 1 80 ? -6.218 5.175 -0.646 1.00 96.81 80 TYR A N 1
ATOM 641 C CA . TYR A 1 80 ? -5.139 5.683 0.201 1.00 96.81 80 TYR A CA 1
ATOM 642 C C . TYR A 1 80 ? -3.805 4.968 -0.070 1.00 96.81 80 TYR A C 1
ATOM 644 O O . TYR A 1 80 ? -2.798 5.621 -0.342 1.00 96.81 80 TYR A O 1
ATOM 652 N N . ALA A 1 81 ? -3.813 3.633 -0.091 1.00 97.75 81 ALA A N 1
ATOM 653 C CA . ALA A 1 81 ? -2.635 2.812 -0.349 1.00 97.75 81 ALA A CA 1
ATOM 654 C C . ALA A 1 81 ? -2.020 3.101 -1.723 1.00 97.75 81 ALA A C 1
ATOM 656 O O . ALA A 1 81 ? -0.808 3.232 -1.828 1.00 97.75 81 ALA A O 1
ATOM 657 N N . THR A 1 82 ? -2.840 3.306 -2.759 1.00 98.06 82 THR A N 1
ATOM 658 C CA . THR A 1 82 ? -2.359 3.696 -4.097 1.00 98.06 82 THR A CA 1
ATOM 659 C C . THR A 1 82 ? -1.512 4.972 -4.053 1.00 98.06 82 THR A C 1
ATOM 661 O O . THR A 1 82 ? -0.475 5.046 -4.710 1.00 98.06 82 THR A O 1
ATOM 664 N N . LEU A 1 83 ? -1.933 5.977 -3.277 1.00 97.12 83 LEU A N 1
ATOM 665 C CA . LEU A 1 83 ? -1.194 7.235 -3.145 1.00 97.12 83 LEU A CA 1
ATOM 666 C C . LEU A 1 83 ? 0.122 7.049 -2.384 1.00 97.12 83 LEU A C 1
ATOM 668 O O . LEU A 1 83 ? 1.129 7.622 -2.792 1.00 97.12 83 LEU A O 1
ATOM 672 N N . ARG A 1 84 ? 0.119 6.244 -1.314 1.00 98.00 84 ARG A N 1
ATOM 673 C CA . ARG A 1 84 ? 1.324 5.946 -0.522 1.00 98.00 84 ARG A CA 1
ATOM 674 C C . ARG A 1 84 ? 2.346 5.141 -1.320 1.00 98.00 84 ARG A C 1
ATOM 676 O O . ARG A 1 84 ? 3.485 5.572 -1.410 1.00 98.00 84 ARG A O 1
ATOM 683 N N . ILE A 1 85 ? 1.918 4.060 -1.975 1.00 98.56 85 ILE A N 1
ATOM 684 C CA . ILE A 1 85 ? 2.763 3.231 -2.852 1.00 98.56 85 ILE A CA 1
ATOM 685 C C . ILE A 1 85 ? 3.417 4.099 -3.928 1.00 98.56 85 ILE A C 1
ATOM 687 O O . ILE A 1 85 ? 4.625 4.048 -4.114 1.00 98.56 85 ILE A O 1
ATOM 691 N N . ARG A 1 86 ? 2.628 4.931 -4.619 1.00 97.94 86 ARG A N 1
ATOM 692 C CA . ARG A 1 86 ? 3.160 5.811 -5.664 1.00 97.94 86 ARG A CA 1
ATOM 693 C C . ARG A 1 86 ? 4.152 6.834 -5.110 1.00 97.94 86 ARG A C 1
ATOM 695 O O . ARG A 1 86 ? 5.138 7.106 -5.776 1.00 97.94 86 ARG A O 1
ATOM 702 N N . GLY A 1 87 ? 3.880 7.406 -3.935 1.00 97.31 87 GLY A N 1
ATOM 703 C CA . GLY A 1 87 ? 4.809 8.325 -3.274 1.00 97.31 87 GLY A CA 1
ATOM 704 C C . GLY A 1 87 ? 6.142 7.650 -2.967 1.00 97.31 87 GLY A C 1
ATOM 705 O O . GLY A 1 87 ? 7.178 8.181 -3.331 1.00 97.31 87 GLY A O 1
ATOM 706 N N . GLU A 1 88 ? 6.100 6.441 -2.408 1.00 97.44 88 GLU A N 1
ATOM 707 C CA . GLU A 1 88 ? 7.300 5.689 -2.030 1.00 97.44 88 GLU A CA 1
ATOM 708 C C . GLU A 1 88 ? 8.137 5.223 -3.228 1.00 97.44 88 GLU A C 1
ATOM 710 O O . GLU A 1 88 ? 9.338 5.033 -3.098 1.00 97.44 88 GLU A O 1
ATOM 715 N N . ILE A 1 89 ? 7.521 5.020 -4.396 1.00 96.38 89 ILE A N 1
ATOM 716 C CA . ILE A 1 89 ? 8.229 4.689 -5.644 1.00 96.38 89 ILE A CA 1
ATOM 717 C C . ILE A 1 89 ? 8.945 5.920 -6.223 1.00 96.38 89 ILE A C 1
ATOM 719 O O . ILE A 1 89 ? 9.965 5.765 -6.885 1.00 96.38 89 ILE A O 1
ATOM 723 N N . LEU A 1 90 ? 8.396 7.122 -6.015 1.00 93.56 90 LEU A N 1
ATOM 724 C CA . LEU A 1 90 ? 8.884 8.369 -6.618 1.00 93.56 90 LEU A CA 1
ATOM 725 C C . LEU A 1 90 ? 9.907 9.132 -5.765 1.00 93.56 90 LEU A C 1
ATOM 727 O O . LEU A 1 90 ? 10.497 10.075 -6.289 1.00 93.56 90 LEU A O 1
ATOM 731 N N . ASP A 1 91 ? 10.053 8.781 -4.485 1.00 88.62 91 ASP A N 1
ATOM 732 C CA . A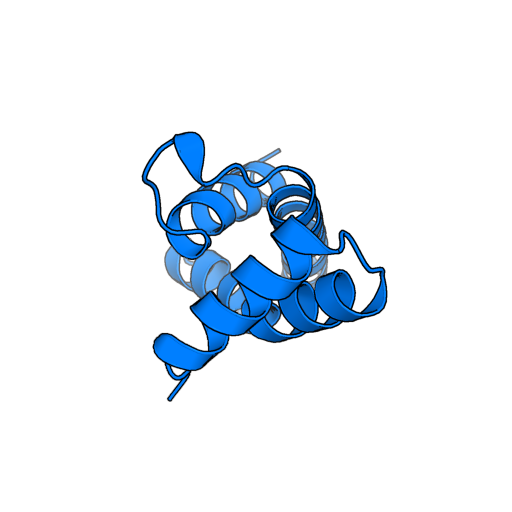SP A 1 91 ? 11.020 9.406 -3.562 1.00 88.62 91 ASP A CA 1
ATOM 733 C C . ASP A 1 91 ? 12.494 9.166 -3.969 1.00 88.62 91 ASP A C 1
ATOM 735 O O . ASP A 1 91 ? 13.373 9.931 -3.536 1.00 88.62 91 ASP A O 1
#